Protein AF-A0A2N4YQ94-F1 (afdb_monomer)

Radius of gyration: 10.84 Å; Cα contacts (8 Å, |Δi|>4): 48; chains: 1; bounding box: 25×12×32 Å

Solvent-accessible surface area (backbone atoms only — not comparable to full-atom values): 2833 Å² total; per-residue (Å²): 139,86,77,86,85,79,81,47,77,28,78,35,69,68,54,30,51,54,51,50,55,52,50,50,73,73,42,102,57,78,87,88,63,72,48,76,84,52,98,50,36,29,36,57

Mean predicted aligned error: 2.58 Å

Organism: Klebsiella variicola (NCBI:txid244366)

Foldseek 3Di:
DDDDDDKDKDQAPVVQVVVVVCVVVVDVDDDPDKDDPDPSIIMD

Nearest PDB structures (foldseek):
  4axj-assembly1_A  TM=1.015E+00  e=1.374E-03  Clostridioides difficile 630
  6nlu-assembly1_B  TM=9.980E-01  e=2.560E-03  Haliangium ochraceum
  2a1b-assembly1_A  TM=1.001E+00  e=2.744E-03  Synechocystis sp. PCC 6803
  6nlu-assembly1_A  TM=9.963E-01  e=2.744E-03  Haliangium ochraceum

Structure (mmCIF, N/CA/C/O backbone):
data_AF-A0A2N4YQ94-F1
#
_entry.id   AF-A0A2N4YQ94-F1
#
loop_
_atom_site.group_PDB
_atom_site.id
_atom_site.type_symbol
_atom_site.label_atom_id
_atom_site.label_alt_id
_atom_site.label_comp_id
_atom_site.label_asym_id
_atom_site.label_entity_id
_atom_site.label_seq_id
_atom_site.pdbx_PDB_ins_code
_atom_site.Cartn_x
_atom_site.Cartn_y
_atom_site.Cartn_z
_atom_site.occupancy
_atom_site.B_iso_or_equiv
_atom_site.auth_seq_id
_atom_site.auth_comp_id
_atom_site.auth_asym_id
_atom_site.auth_atom_id
_atom_site.pdbx_PDB_model_num
ATOM 1 N N . MET A 1 1 ? 0.146 -1.236 23.164 1.00 48.62 1 MET A N 1
ATOM 2 C CA . MET A 1 1 ? -0.001 -0.760 21.773 1.00 48.62 1 MET A CA 1
ATOM 3 C C . MET A 1 1 ? 0.131 -1.976 20.881 1.00 48.62 1 MET A C 1
ATOM 5 O O . MET A 1 1 ? 1.226 -2.504 20.787 1.00 48.62 1 MET A O 1
ATOM 9 N N . ASN A 1 2 ? -0.976 -2.489 20.347 1.00 82.44 2 ASN A N 1
ATOM 10 C CA . ASN A 1 2 ? -0.971 -3.644 19.445 1.00 82.44 2 ASN A CA 1
ATOM 11 C C . ASN A 1 2 ? -1.938 -3.343 18.295 1.00 82.44 2 ASN A C 1
ATOM 13 O 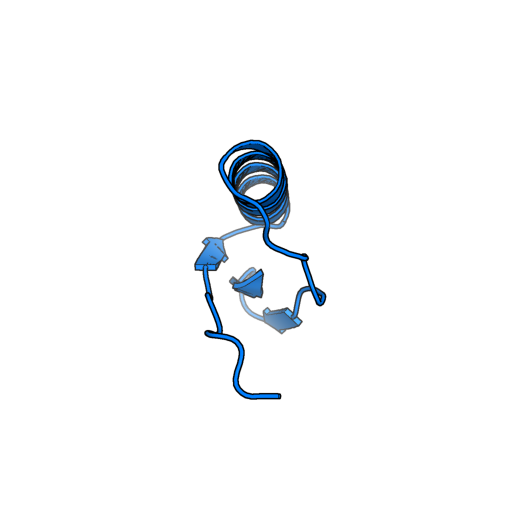O . ASN A 1 2 ? -3.034 -3.894 18.226 1.00 82.44 2 ASN A O 1
ATOM 17 N N . ASN A 1 3 ? -1.577 -2.348 17.483 1.00 91.44 3 ASN A N 1
ATOM 18 C CA . ASN A 1 3 ? -2.375 -1.964 16.325 1.00 91.44 3 ASN A CA 1
ATOM 19 C C . ASN A 1 3 ? -2.132 -2.982 15.208 1.00 91.44 3 ASN A C 1
ATOM 21 O O . ASN A 1 3 ? -1.014 -3.470 15.048 1.00 91.44 3 ASN A O 1
ATOM 25 N N 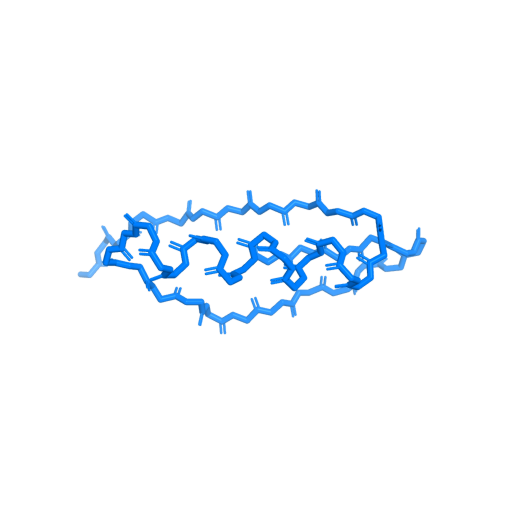. ALA A 1 4 ? -3.175 -3.301 14.445 1.00 95.62 4 ALA A N 1
ATOM 26 C CA . ALA A 1 4 ? -3.027 -4.130 13.256 1.00 95.62 4 ALA A CA 1
ATOM 27 C C . ALA A 1 4 ? -2.160 -3.414 12.204 1.00 95.62 4 ALA A C 1
ATOM 29 O O . ALA A 1 4 ? -2.195 -2.187 12.102 1.00 95.62 4 ALA A O 1
ATOM 30 N N . LEU A 1 5 ? -1.408 -4.191 11.419 1.00 95.94 5 LEU A N 1
ATOM 31 C CA . LEU A 1 5 ? -0.625 -3.705 10.284 1.00 95.94 5 LEU A CA 1
ATOM 32 C C . LEU A 1 5 ? -1.307 -4.132 8.980 1.00 95.94 5 LEU A C 1
ATOM 34 O O . LEU A 1 5 ? -1.605 -5.313 8.79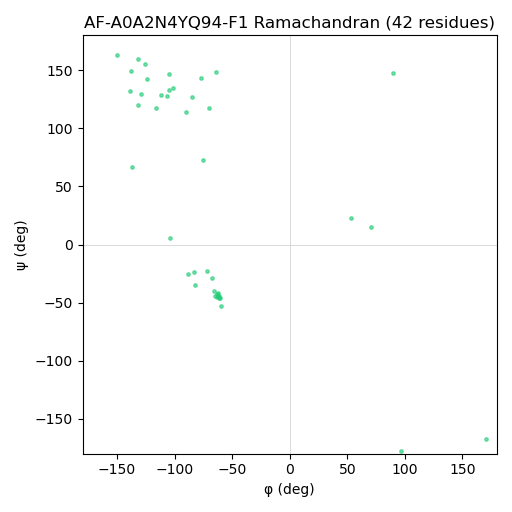9 1.00 95.94 5 LEU A O 1
ATOM 38 N N . GLY A 1 6 ? -1.546 -3.172 8.090 1.00 96.88 6 GLY A N 1
ATOM 39 C CA . GLY A 1 6 ? -1.972 -3.409 6.710 1.00 96.88 6 GLY A CA 1
ATOM 40 C C . GLY A 1 6 ? -0.806 -3.179 5.753 1.00 96.88 6 GLY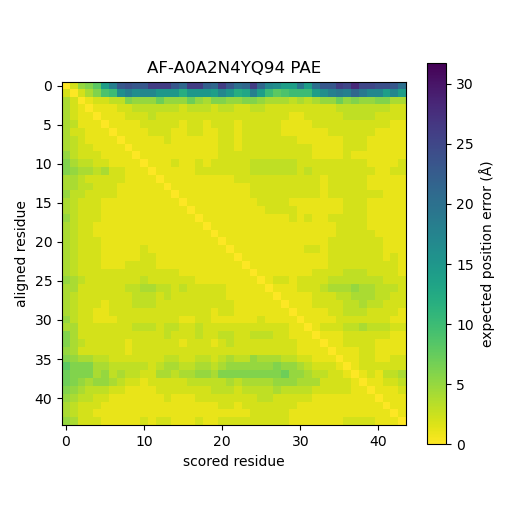 A C 1
ATOM 41 O O . GLY A 1 6 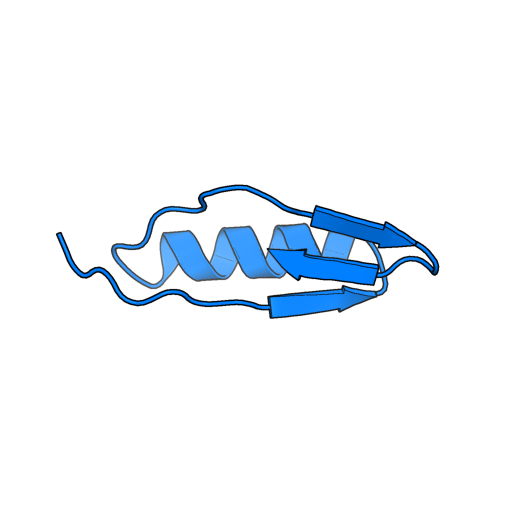? 0.044 -2.339 6.034 1.00 96.88 6 GLY A O 1
ATOM 42 N N . LEU A 1 7 ? -0.757 -3.946 4.663 1.00 98.00 7 LEU A N 1
ATOM 43 C CA . LEU A 1 7 ? 0.269 -3.848 3.622 1.00 98.00 7 LEU A CA 1
ATOM 44 C C . LEU A 1 7 ? -0.401 -3.983 2.253 1.00 98.00 7 LEU A C 1
ATOM 46 O O . LEU A 1 7 ? -1.178 -4.923 2.044 1.00 98.00 7 LEU A O 1
ATOM 50 N N . VAL A 1 8 ? -0.079 -3.089 1.320 1.00 97.88 8 VAL A N 1
ATOM 51 C CA . VAL A 1 8 ? -0.504 -3.179 -0.083 1.00 97.88 8 VAL A CA 1
ATOM 52 C C . VAL A 1 8 ? 0.699 -2.964 -0.994 1.00 97.88 8 VAL A C 1
ATOM 54 O O . VAL A 1 8 ? 1.312 -1.901 -0.980 1.00 97.88 8 VAL A O 1
ATOM 57 N N . GLU A 1 9 ? 1.014 -3.958 -1.827 1.00 98.56 9 GLU A N 1
ATOM 58 C CA . GLU A 1 9 ? 2.088 -3.863 -2.820 1.00 98.56 9 GLU A CA 1
ATOM 59 C C . GLU A 1 9 ? 1.531 -3.597 -4.222 1.00 98.56 9 GLU A C 1
ATOM 61 O O . GLU A 1 9 ? 0.575 -4.232 -4.676 1.00 98.56 9 GLU A O 1
ATOM 66 N N . THR A 1 10 ? 2.151 -2.656 -4.933 1.00 98.25 10 THR A N 1
ATOM 67 C CA . THR A 1 10 ? 1.769 -2.271 -6.294 1.00 98.25 10 THR A CA 1
ATOM 68 C C . THR A 1 10 ? 2.979 -2.210 -7.221 1.00 98.25 10 THR A C 1
ATOM 70 O O . THR A 1 10 ? 4.122 -2.049 -6.785 1.00 98.25 10 THR A O 1
ATOM 73 N N . LYS A 1 11 ? 2.720 -2.296 -8.532 1.00 97.81 11 LYS A N 1
ATOM 74 C CA . LYS A 1 11 ? 3.695 -1.927 -9.563 1.00 97.81 11 LYS A CA 1
ATOM 75 C C . LYS A 1 11 ? 3.533 -0.448 -9.919 1.00 97.81 11 LYS A C 1
ATOM 77 O O . LYS A 1 11 ? 2.545 -0.067 -10.540 1.00 97.81 11 LYS A O 1
ATOM 82 N N . GLY A 1 12 ? 4.542 0.356 -9.600 1.00 97.62 12 GLY A N 1
ATOM 83 C CA . GLY A 1 12 ? 4.614 1.781 -9.914 1.00 97.62 12 GLY A CA 1
ATOM 84 C C . GLY A 1 12 ? 4.007 2.681 -8.835 1.00 97.62 12 GLY A C 1
ATOM 85 O O . GLY A 1 12 ? 3.061 2.322 -8.144 1.00 97.62 12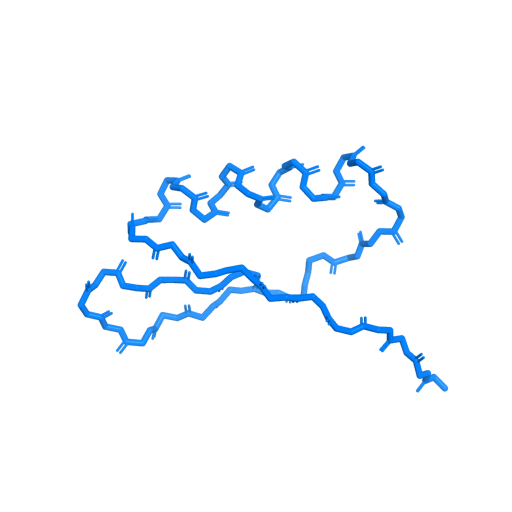 GLY A O 1
ATOM 86 N N . LEU A 1 13 ? 4.574 3.884 -8.684 1.00 98.06 13 LEU A N 1
ATOM 87 C CA . LEU A 1 13 ? 4.269 4.776 -7.554 1.00 98.06 13 LEU A CA 1
ATOM 88 C C . LEU A 1 13 ? 2.834 5.320 -7.584 1.00 98.06 13 LEU A C 1
ATOM 90 O O . LEU A 1 13 ? 2.259 5.580 -6.536 1.00 98.06 13 LEU A O 1
ATOM 94 N N . VAL A 1 14 ? 2.247 5.461 -8.773 1.00 98.31 14 VAL A N 1
ATOM 95 C CA . VAL A 1 14 ? 0.884 5.986 -8.938 1.00 98.31 14 VAL A CA 1
ATOM 96 C C . VAL A 1 14 ? -0.146 5.075 -8.265 1.00 98.31 14 VAL A C 1
ATOM 98 O O . VAL A 1 14 ? -0.993 5.566 -7.527 1.00 98.31 14 VAL A O 1
ATOM 101 N N . GLY A 1 15 ? -0.038 3.755 -8.457 1.00 98.31 15 GLY A N 1
ATOM 102 C CA . GLY A 1 15 ? -0.948 2.791 -7.832 1.00 98.31 15 GLY A CA 1
ATOM 103 C C . GLY A 1 15 ? -0.814 2.757 -6.309 1.00 98.31 15 GLY A C 1
ATOM 104 O O . GLY A 1 15 ? -1.821 2.707 -5.610 1.00 98.31 15 GLY A O 1
ATOM 105 N N . ALA A 1 16 ? 0.416 2.843 -5.792 1.00 98.50 16 ALA A N 1
ATOM 106 C CA . ALA A 1 16 ? 0.670 2.919 -4.353 1.00 98.50 16 ALA A CA 1
ATOM 107 C C . ALA A 1 16 ? 0.050 4.175 -3.719 1.00 98.50 16 ALA A C 1
ATOM 109 O O . ALA A 1 16 ? -0.538 4.092 -2.644 1.00 98.50 16 ALA A O 1
ATOM 110 N N . ILE A 1 17 ? 0.147 5.331 -4.387 1.00 98.38 17 ILE A N 1
ATOM 111 C CA . ILE A 1 17 ? -0.452 6.583 -3.899 1.00 98.38 17 ILE A CA 1
ATOM 112 C C . ILE A 1 17 ? -1.980 6.482 -3.871 1.00 98.38 17 ILE A C 1
ATOM 114 O O . ILE A 1 17 ? -2.583 6.861 -2.871 1.00 98.38 17 ILE A O 1
ATOM 118 N N . GLU A 1 18 ? -2.594 5.942 -4.925 1.00 98.69 18 GLU A N 1
ATOM 119 C CA . GLU A 1 18 ? -4.049 5.748 -4.980 1.00 98.69 18 GLU A CA 1
ATOM 120 C C . GLU A 1 18 ? -4.534 4.811 -3.865 1.00 98.69 18 GLU A C 1
ATOM 122 O O . GLU A 1 18 ? -5.493 5.118 -3.158 1.00 98.69 18 GLU A O 1
ATOM 127 N N . ALA A 1 19 ? -3.829 3.695 -3.646 1.00 98.56 19 ALA A N 1
ATOM 128 C CA . ALA A 1 19 ? -4.142 2.779 -2.555 1.00 98.56 19 ALA A CA 1
ATOM 129 C C . ALA A 1 19 ? -4.027 3.472 -1.188 1.00 98.56 19 ALA A C 1
ATOM 131 O O . ALA A 1 19 ? -4.928 3.347 -0.359 1.00 98.56 19 ALA A O 1
ATOM 132 N N . ALA A 1 20 ? -2.954 4.233 -0.959 1.00 98.56 20 ALA A N 1
ATOM 133 C CA . ALA A 1 20 ? -2.749 4.964 0.287 1.00 98.56 20 ALA A CA 1
ATOM 134 C C . ALA A 1 20 ? -3.842 6.014 0.548 1.00 98.56 20 ALA A C 1
ATOM 136 O O . ALA A 1 20 ? -4.359 6.079 1.665 1.00 98.56 20 ALA A O 1
ATOM 137 N N . ASP A 1 21 ? -4.228 6.790 -0.470 1.00 98.69 21 ASP A N 1
ATOM 138 C CA . ASP A 1 21 ? -5.302 7.788 -0.382 1.00 98.69 21 ASP A CA 1
ATOM 139 C C . ASP A 1 21 ? -6.653 7.140 -0.043 1.00 98.69 21 ASP A C 1
ATOM 141 O O . ASP A 1 21 ? -7.348 7.582 0.879 1.00 98.69 21 ASP A O 1
ATOM 145 N N . ALA A 1 22 ? -6.989 6.037 -0.721 1.00 98.69 22 ALA A N 1
ATOM 146 C CA . ALA A 1 22 ? -8.207 5.284 -0.453 1.00 98.69 22 ALA A CA 1
ATOM 147 C C . ALA A 1 22 ? -8.217 4.680 0.963 1.00 98.69 22 ALA A C 1
ATOM 149 O O . ALA A 1 22 ? -9.241 4.757 1.649 1.00 98.69 22 ALA A O 1
ATOM 150 N N . MET A 1 23 ? -7.093 4.120 1.432 1.00 98.38 23 MET A N 1
ATOM 151 C CA . MET A 1 23 ? -6.981 3.505 2.763 1.00 98.38 23 MET A CA 1
ATOM 152 C C . MET A 1 23 ? -7.281 4.503 3.887 1.00 98.38 23 MET A C 1
ATOM 154 O O . MET A 1 23 ? -8.155 4.247 4.719 1.00 98.38 23 MET A O 1
ATOM 158 N N . VAL A 1 24 ? -6.599 5.653 3.896 1.00 98.38 24 VAL A N 1
ATOM 159 C CA . VAL A 1 24 ? -6.734 6.646 4.980 1.00 98.38 24 VAL A CA 1
ATOM 160 C C . VAL A 1 24 ? -8.073 7.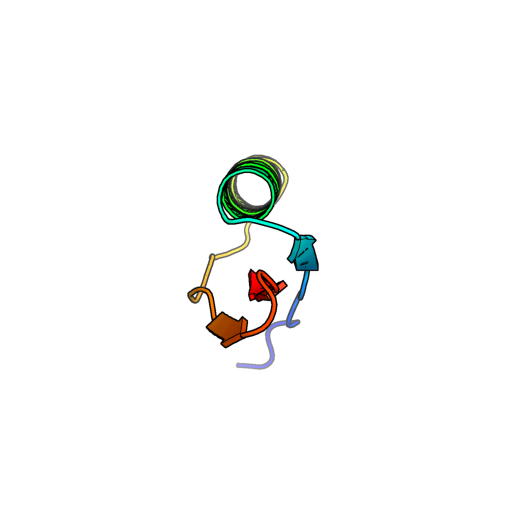389 4.955 1.00 98.38 24 VAL A C 1
ATOM 162 O O . VAL A 1 24 ? -8.512 7.886 5.989 1.00 98.38 24 VAL A O 1
ATOM 165 N N . LYS A 1 25 ? -8.752 7.460 3.801 1.00 98.38 25 LYS A N 1
ATOM 166 C CA . LYS A 1 25 ? -10.108 8.032 3.693 1.00 98.38 25 LYS A CA 1
ATOM 167 C C . LYS A 1 25 ? -11.215 7.045 4.065 1.00 98.38 25 LYS A C 1
ATOM 169 O O . LYS A 1 25 ? -12.305 7.479 4.431 1.00 98.38 25 LYS A O 1
ATOM 174 N N . SER A 1 26 ? -10.957 5.740 3.970 1.00 98.25 26 SER A N 1
ATOM 175 C CA . SER A 1 26 ? -11.973 4.702 4.202 1.00 98.25 26 SER A CA 1
ATOM 176 C C . SER A 1 26 ? -12.084 4.267 5.664 1.00 98.25 26 SER A C 1
ATOM 178 O O . SER A 1 26 ? -13.131 3.769 6.075 1.00 98.25 26 SER A O 1
ATOM 180 N N . ALA A 1 27 ? -11.021 4.422 6.456 1.00 97.38 27 ALA A N 1
ATOM 181 C CA . ALA A 1 27 ? -10.988 3.969 7.843 1.00 97.38 27 ALA A CA 1
ATOM 182 C C . ALA A 1 27 ? -10.075 4.843 8.712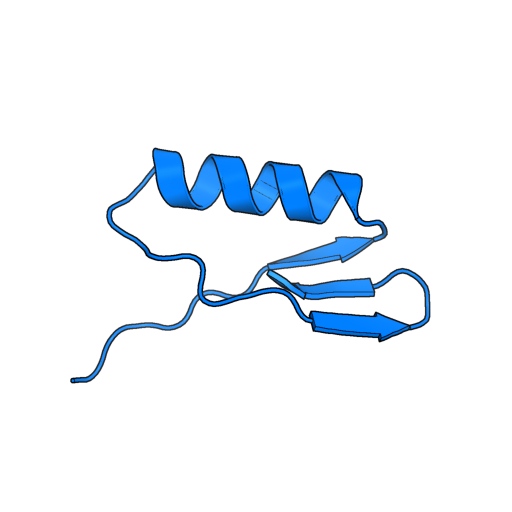 1.00 97.38 27 ALA A C 1
ATOM 184 O O . ALA A 1 27 ? -9.208 5.554 8.215 1.00 97.38 27 ALA A O 1
ATOM 185 N N . ASN A 1 28 ? -10.238 4.744 10.034 1.00 97.06 28 ASN A N 1
ATOM 186 C CA . ASN A 1 28 ? -9.352 5.394 11.001 1.00 97.06 28 ASN A CA 1
ATOM 187 C C . ASN A 1 28 ? -8.013 4.641 11.105 1.00 97.06 28 ASN A C 1
ATOM 189 O O . ASN A 1 28 ? -7.760 3.921 12.073 1.00 97.06 28 ASN A O 1
ATOM 193 N N . VAL A 1 29 ? -7.189 4.774 10.070 1.00 97.44 29 VAL A N 1
ATOM 194 C CA . VAL A 1 29 ? -5.849 4.193 9.973 1.00 97.44 29 VAL A CA 1
ATOM 195 C C . VAL A 1 29 ? -4.832 5.283 9.666 1.00 97.44 29 VAL A C 1
ATOM 197 O O . VAL A 1 29 ? -5.160 6.326 9.104 1.00 97.44 29 VAL A O 1
ATOM 200 N N . GLN A 1 30 ? -3.580 5.035 10.032 1.00 97.75 30 GLN A N 1
ATOM 201 C CA . GLN A 1 30 ? -2.474 5.933 9.740 1.00 97.75 30 GLN A CA 1
ATOM 202 C C . GLN A 1 30 ? -1.543 5.271 8.728 1.00 97.75 30 GLN A C 1
ATOM 204 O O . GLN A 1 30 ? -1.083 4.153 8.954 1.00 97.75 30 GLN A O 1
ATOM 209 N N . LEU A 1 31 ? -1.228 5.982 7.646 1.00 97.88 31 LEU A N 1
ATOM 210 C CA . LEU A 1 31 ? -0.132 5.600 6.763 1.00 97.88 31 LEU A CA 1
ATOM 211 C C . LEU A 1 31 ? 1.194 5.833 7.498 1.00 97.88 31 LEU A C 1
ATOM 213 O O . LEU A 1 31 ? 1.510 6.967 7.860 1.00 97.88 31 LEU A O 1
ATOM 217 N N . ILE A 1 32 ? 1.956 4.763 7.729 1.00 97.12 32 ILE A N 1
ATOM 218 C CA . ILE A 1 32 ? 3.243 4.834 8.441 1.00 97.12 32 ILE A CA 1
ATOM 219 C C . ILE A 1 32 ? 4.367 5.267 7.489 1.00 97.12 32 ILE A C 1
ATOM 221 O O . ILE A 1 32 ? 5.274 5.996 7.887 1.00 97.12 32 ILE A O 1
ATOM 225 N N . GLY A 1 33 ? 4.299 4.849 6.226 1.00 96.94 33 GLY A N 1
ATOM 226 C CA . GLY A 1 33 ? 5.291 5.158 5.205 1.00 96.94 33 GLY A CA 1
ATOM 227 C C . GLY A 1 33 ? 5.048 4.345 3.939 1.00 96.94 33 GLY A C 1
ATOM 228 O O . GLY A 1 33 ? 4.000 3.728 3.789 1.00 96.94 33 GLY A O 1
ATOM 229 N N . TYR A 1 34 ? 6.024 4.349 3.037 1.00 97.94 34 TYR A N 1
ATOM 230 C CA . TYR A 1 34 ? 6.054 3.465 1.878 1.00 97.94 34 TYR A CA 1
ATOM 231 C C . TYR A 1 34 ? 7.477 2.943 1.690 1.00 97.94 34 TYR A C 1
ATOM 233 O O . TYR A 1 34 ? 8.436 3.662 1.970 1.00 97.94 34 TYR A O 1
ATOM 241 N N . GLU A 1 35 ? 7.618 1.732 1.165 1.00 98.31 35 GLU A N 1
ATOM 242 C CA . GLU A 1 35 ? 8.914 1.108 0.907 1.00 98.31 35 GLU A CA 1
ATOM 243 C C . GLU A 1 35 ? 9.066 0.690 -0.552 1.00 98.31 35 GLU A C 1
ATOM 245 O O . GLU A 1 35 ? 8.119 0.234 -1.196 1.00 98.31 35 GLU A O 1
ATOM 250 N N . LYS A 1 36 ? 10.280 0.861 -1.084 1.00 97.44 36 LYS A N 1
ATOM 251 C CA . LYS A 1 36 ? 10.640 0.523 -2.469 1.00 97.44 36 LYS A CA 1
ATOM 252 C C . LYS A 1 36 ? 11.690 -0.577 -2.455 1.00 97.44 36 LYS A C 1
ATOM 254 O O . LYS A 1 36 ? 12.814 -0.341 -2.022 1.00 97.44 36 LYS A O 1
ATOM 259 N N . ILE A 1 37 ? 11.361 -1.736 -3.016 1.00 94.25 37 ILE A N 1
ATOM 260 C CA . ILE A 1 37 ? 12.274 -2.895 -3.048 1.00 94.25 37 ILE A CA 1
ATOM 261 C C . ILE A 1 37 ? 12.923 -3.133 -4.423 1.00 94.25 37 ILE A C 1
ATOM 263 O O . ILE A 1 37 ? 13.638 -4.111 -4.618 1.00 94.25 37 ILE A O 1
ATOM 267 N N . GLY A 1 38 ? 12.699 -2.233 -5.387 1.00 94.94 38 GLY A N 1
ATOM 268 C CA . GLY A 1 38 ? 13.186 -2.362 -6.767 1.00 94.94 38 GLY A CA 1
ATOM 269 C C . GLY A 1 38 ? 12.138 -2.952 -7.715 1.00 94.94 38 GLY A C 1
ATOM 270 O O . GLY A 1 38 ? 10.993 -3.160 -7.334 1.00 94.94 38 GLY A O 1
ATOM 271 N N . SER A 1 39 ? 12.493 -3.151 -8.991 1.00 97.12 39 SER A N 1
ATOM 272 C CA . SER A 1 39 ? 11.590 -3.695 -10.034 1.00 97.12 39 SER A CA 1
ATOM 273 C C . SER A 1 39 ? 10.249 -2.958 -10.191 1.00 97.12 39 SER A C 1
ATOM 275 O O . SER A 1 39 ? 9.271 -3.514 -10.689 1.00 97.12 39 SER A O 1
ATOM 277 N N . GLY A 1 40 ? 10.199 -1.695 -9.759 1.00 96.81 40 GLY A N 1
ATOM 278 C CA . GLY A 1 40 ? 8.973 -0.906 -9.717 1.00 96.81 40 GLY A CA 1
ATOM 279 C C . GLY A 1 40 ? 7.968 -1.357 -8.654 1.00 96.81 40 GLY A C 1
ATOM 280 O O . GLY A 1 40 ? 6.823 -0.938 -8.746 1.00 96.81 40 GLY A O 1
ATOM 281 N N . LEU A 1 41 ? 8.354 -2.184 -7.680 1.00 98.44 41 LEU A N 1
ATOM 282 C CA . LEU A 1 41 ? 7.506 -2.596 -6.563 1.00 98.44 41 LEU A CA 1
ATOM 283 C C . LEU A 1 41 ? 7.562 -1.559 -5.439 1.00 98.44 41 LEU A C 1
ATOM 285 O O . LEU A 1 41 ? 8.649 -1.172 -4.989 1.00 98.44 41 LEU A O 1
ATOM 289 N N . ILE A 1 42 ? 6.384 -1.103 -5.016 1.00 98.44 42 ILE A N 1
ATOM 290 C CA . ILE A 1 42 ? 6.202 -0.198 -3.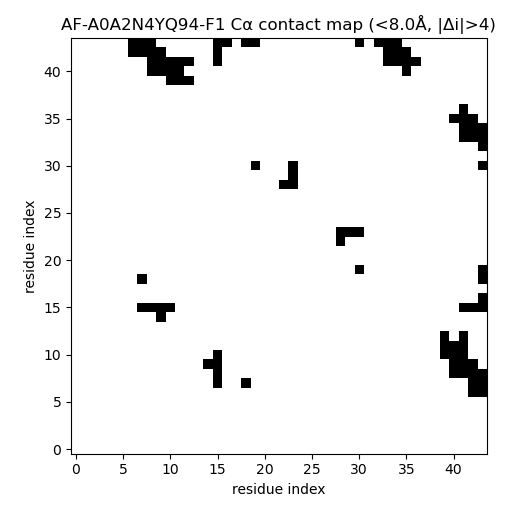880 1.00 98.44 42 ILE A CA 1
ATOM 291 C C . ILE A 1 42 ? 5.145 -0.784 -2.954 1.00 98.44 42 ILE A C 1
ATOM 293 O O . ILE A 1 42 ? 4.050 -1.112 -3.413 1.00 98.44 42 ILE A O 1
ATOM 297 N N . THR A 1 43 ? 5.470 -0.858 -1.666 1.00 98.31 43 THR A N 1
ATOM 298 C CA . THR A 1 43 ? 4.538 -1.227 -0.596 1.00 98.31 43 THR A CA 1
ATOM 299 C C . THR A 1 43 ? 4.144 0.017 0.193 1.00 98.31 43 THR A C 1
ATOM 301 O O . THR A 1 43 ? 5.019 0.808 0.547 1.00 98.31 43 THR A O 1
ATOM 304 N N . VAL A 1 44 ? 2.849 0.187 0.445 1.00 97.81 44 VAL A N 1
ATOM 305 C CA . VAL A 1 44 ? 2.247 1.204 1.330 1.00 97.81 44 VAL A CA 1
ATOM 306 C C . VAL A 1 44 ? 1.441 0.545 2.440 1.00 97.81 44 VAL A C 1
ATOM 308 O O . VAL A 1 44 ? 1.041 -0.632 2.257 1.00 97.81 44 VAL A O 1
#

InterPro domains:
  IPR000249 Bacterial microcompartment domain [PF00936] (4-44)
  IPR000249 Bacterial microcompartment domain [SM00877] (3-44)
  IPR020808 Bacterial microcompartments protein, conserved site [PS01139] (21-40)
  IPR037233 CcmK-like superfamily [G3DSA:3.30.70.1710] (1-44)
  IPR037233 CcmK-like superfamily [SSF143414] (3-44)
  IPR044872 CcmK/CsoS1, bacterial microcompartment domain [PS51930] (4-44)
  IPR050575 Bacterial microcompartment shell [PTHR33941] (1-44)

pLDDT: mean 96.1, std 7.7, range [48.62, 98.69]

Secondary structure (DSSP, 8-state):
--------EEESHHHHHHHHHHHHHHSS------EEEETTEEE-

Sequence (44 aa):
MNNALGLVETKGLVGAIEAADAMVKSANVQLIGYEKIGSGLITV